Protein AF-A0A8B5X4K8-F1 (afdb_monomer_lite)

Secondary structure (DSSP, 8-state):
-EEEE--TTT-EEE-TTS-EEEPPP-SS---SEEEEE--SSSSSPEEEEE-SS-EEEE--TTPSPPS-----EE--GGG--TT----EE-----

Structure (mmCIF, N/CA/C/O backbone):
data_AF-A0A8B5X4K8-F1
#
_entry.id   AF-A0A8B5X4K8-F1
#
loop_
_atom_site.group_PDB
_atom_site.id
_atom_site.type_symbol
_atom_site.label_atom_id
_atom_site.label_alt_id
_atom_site.label_comp_id
_atom_site.label_asym_id
_atom_site.label_entity_id
_atom_site.label_seq_id
_atom_site.pdbx_PDB_ins_code
_atom_site.Cartn_x
_atom_site.Cartn_y
_atom_site.Cartn_z
_atom_site.occupancy
_atom_site.B_iso_or_equiv
_atom_site.auth_seq_id
_atom_site.auth_comp_id
_atom_site.auth_asym_id
_atom_site.auth_atom_id
_atom_site.pdbx_PDB_model_num
ATOM 1 N N . LEU A 1 1 ? 4.267 -6.362 10.070 1.00 91.38 1 LEU A N 1
ATOM 2 C CA . LEU A 1 1 ? 4.784 -6.344 8.686 1.00 91.38 1 LEU A CA 1
ATOM 3 C C . LEU A 1 1 ? 5.133 -4.910 8.344 1.00 91.38 1 LEU A C 1
ATOM 5 O O . LEU A 1 1 ? 4.462 -4.029 8.871 1.00 91.38 1 LEU A O 1
ATOM 9 N N . PHE A 1 2 ? 6.133 -4.672 7.505 1.00 93.81 2 PHE A N 1
ATOM 10 C CA . PHE A 1 2 ? 6.382 -3.352 6.923 1.00 93.81 2 PHE A CA 1
ATOM 11 C C . PHE A 1 2 ? 6.564 -3.479 5.409 1.00 93.81 2 PHE A C 1
ATOM 13 O O . PHE A 1 2 ? 7.118 -4.471 4.939 1.00 93.81 2 PHE A O 1
ATOM 20 N N . LEU A 1 3 ? 6.066 -2.500 4.654 1.00 96.12 3 LEU A N 1
ATOM 21 C CA . LEU A 1 3 ? 6.276 -2.406 3.211 1.00 96.12 3 LEU A CA 1
ATOM 22 C C . LEU A 1 3 ? 7.627 -1.732 2.954 1.00 96.12 3 LEU A C 1
ATOM 24 O O . LEU A 1 3 ? 7.885 -0.664 3.503 1.00 96.12 3 LEU A O 1
ATOM 28 N N . HIS A 1 4 ? 8.485 -2.357 2.148 1.00 95.44 4 HIS A N 1
ATOM 29 C CA . HIS A 1 4 ? 9.764 -1.765 1.752 1.00 95.44 4 HIS A CA 1
ATOM 30 C C . HIS A 1 4 ? 9.664 -1.033 0.405 1.00 95.44 4 HIS A C 1
ATOM 32 O O . HIS A 1 4 ? 9.941 0.160 0.308 1.00 95.44 4 HIS A O 1
ATOM 38 N N . ASN A 1 5 ? 9.262 -1.756 -0.638 1.00 95.81 5 ASN A N 1
ATOM 39 C CA . ASN A 1 5 ? 9.022 -1.254 -1.988 1.00 95.81 5 ASN A CA 1
ATOM 40 C C . ASN A 1 5 ? 8.135 -2.269 -2.729 1.00 95.81 5 ASN A C 1
ATOM 42 O O . ASN A 1 5 ? 8.090 -3.431 -2.330 1.00 95.81 5 ASN A O 1
ATOM 46 N N . THR A 1 6 ? 7.441 -1.866 -3.789 1.00 97.06 6 THR A N 1
ATOM 47 C CA . THR A 1 6 ? 6.576 -2.767 -4.568 1.00 97.06 6 THR A CA 1
ATOM 48 C C . THR A 1 6 ? 7.321 -3.559 -5.648 1.00 97.06 6 THR A C 1
ATOM 50 O O . THR A 1 6 ? 6.742 -4.444 -6.251 1.00 97.06 6 THR A O 1
ATOM 53 N N . HIS A 1 7 ? 8.622 -3.334 -5.859 1.00 97.69 7 HIS A N 1
ATOM 54 C CA . HIS A 1 7 ? 9.404 -4.030 -6.881 1.00 97.69 7 HIS A CA 1
ATOM 55 C C . HIS A 1 7 ? 9.290 -5.568 -6.757 1.00 97.69 7 HIS A C 1
ATOM 57 O O . HIS A 1 7 ? 9.613 -6.104 -5.692 1.00 97.69 7 HIS A O 1
ATOM 63 N N . PRO A 1 8 ? 8.964 -6.302 -7.843 1.00 97.00 8 PRO A N 1
ATOM 64 C CA . PRO A 1 8 ? 8.657 -7.740 -7.789 1.00 97.00 8 PRO A CA 1
ATOM 65 C C . PRO A 1 8 ? 9.780 -8.617 -7.215 1.00 97.00 8 PRO A C 1
ATOM 67 O O . PRO A 1 8 ? 9.532 -9.574 -6.488 1.00 97.00 8 PRO A O 1
ATOM 70 N N . VAL A 1 9 ? 11.035 -8.276 -7.533 1.00 95.94 9 VAL A N 1
ATOM 71 C CA . VAL A 1 9 ? 12.228 -9.024 -7.090 1.00 95.94 9 VAL A CA 1
ATOM 72 C C . VAL A 1 9 ? 12.922 -8.418 -5.862 1.00 95.94 9 VAL A C 1
ATOM 74 O O . VAL A 1 9 ? 13.311 -9.147 -4.956 1.00 95.94 9 VAL A O 1
ATOM 77 N N . ASN A 1 10 ? 13.110 -7.094 -5.835 1.00 95.62 10 ASN A N 1
ATOM 78 C CA . ASN A 1 10 ? 13.941 -6.415 -4.831 1.00 95.62 10 ASN A CA 1
ATOM 79 C C . ASN A 1 10 ? 13.135 -5.809 -3.666 1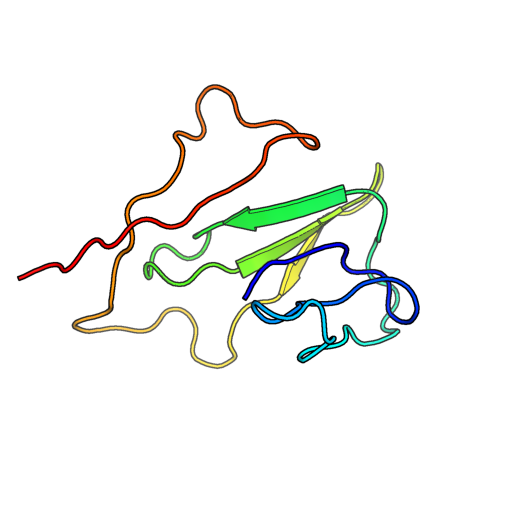.00 95.62 10 ASN A C 1
ATOM 81 O O . ASN A 1 10 ? 13.721 -5.247 -2.742 1.00 95.62 10 ASN A O 1
ATOM 85 N N . GLY A 1 11 ? 11.804 -5.862 -3.737 1.00 96.31 11 GLY A N 1
ATOM 86 C CA . GLY A 1 11 ? 10.889 -5.271 -2.769 1.00 96.31 11 GLY A CA 1
ATOM 87 C C . GLY A 1 11 ? 10.154 -6.312 -1.928 1.00 96.31 11 GLY A C 1
ATOM 88 O O . GLY A 1 11 ? 10.677 -7.376 -1.602 1.00 96.31 11 GLY A O 1
ATOM 89 N N . GLY A 1 12 ? 8.924 -5.971 -1.556 1.00 96.94 12 GLY A N 1
ATOM 90 C CA . GLY A 1 12 ? 8.021 -6.809 -0.783 1.00 96.94 12 GLY A CA 1
ATOM 91 C C . GLY A 1 12 ? 7.636 -6.223 0.571 1.00 96.94 12 GLY A C 1
ATOM 92 O O . GLY A 1 12 ? 8.078 -5.145 0.992 1.00 96.94 12 GLY A O 1
ATOM 93 N N . MET A 1 13 ? 6.786 -6.977 1.262 1.00 97.06 13 MET A N 1
ATOM 94 C CA . MET A 1 13 ? 6.462 -6.759 2.665 1.00 97.06 13 MET A CA 1
ATOM 95 C C . MET A 1 13 ? 7.261 -7.730 3.521 1.00 97.06 13 MET A C 1
ATOM 97 O O . MET A 1 13 ? 7.306 -8.932 3.251 1.00 97.06 13 MET A O 1
ATOM 101 N N . PHE A 1 14 ? 7.853 -7.202 4.581 1.00 97.25 14 PHE A N 1
ATOM 102 C CA . PHE A 1 14 ? 8.779 -7.924 5.435 1.00 97.25 14 PHE A CA 1
ATOM 103 C C . PHE A 1 14 ? 8.213 -8.095 6.842 1.00 97.25 14 PHE A C 1
ATOM 105 O O . PHE A 1 14 ? 7.424 -7.277 7.335 1.00 97.25 14 PHE A O 1
ATOM 112 N N . ASP A 1 15 ? 8.602 -9.181 7.502 1.00 96.62 15 ASP A N 1
ATOM 113 C CA . ASP A 1 15 ? 8.299 -9.398 8.912 1.00 96.62 15 ASP A CA 1
ATOM 114 C C . ASP A 1 15 ? 9.257 -8.646 9.851 1.00 96.62 15 ASP A C 1
ATOM 116 O O . ASP A 1 15 ? 10.172 -7.945 9.424 1.00 96.62 15 ASP A O 1
ATOM 120 N N . GLY A 1 16 ? 9.035 -8.779 11.163 1.00 94.31 16 GLY A N 1
ATOM 121 C CA . GLY A 1 16 ? 9.879 -8.144 12.183 1.00 94.31 16 GLY A CA 1
ATOM 122 C C . GLY A 1 16 ? 11.319 -8.672 12.241 1.00 94.31 16 GLY A C 1
ATOM 123 O O . GLY A 1 16 ? 12.128 -8.109 12.969 1.00 94.31 16 GLY A O 1
ATOM 124 N N . TRP A 1 17 ? 11.641 -9.723 11.482 1.00 96.81 17 TRP A N 1
ATOM 125 C CA . TRP A 1 17 ? 12.982 -10.295 11.355 1.00 96.81 17 TRP A CA 1
ATOM 126 C C . TRP A 1 17 ? 13.645 -9.947 10.017 1.00 96.81 17 TRP A C 1
ATOM 128 O O . TRP A 1 17 ? 14.738 -10.434 9.737 1.00 96.81 17 TRP A O 1
ATOM 138 N N . GLY A 1 18 ? 13.002 -9.122 9.184 1.00 94.62 18 GLY A N 1
ATOM 139 C CA . GLY A 1 18 ? 13.535 -8.715 7.886 1.00 94.62 18 GLY A CA 1
ATOM 140 C C . GLY A 1 18 ? 13.447 -9.800 6.812 1.00 94.62 18 GLY A C 1
ATOM 141 O O . GLY A 1 18 ? 14.195 -9.748 5.839 1.00 94.62 18 GLY A O 1
ATOM 142 N N . ARG A 1 19 ? 12.547 -10.781 6.951 1.00 96.25 19 ARG A N 1
ATOM 143 C CA . ARG A 1 19 ? 12.292 -11.788 5.909 1.00 96.25 19 ARG A CA 1
ATOM 144 C C . ARG A 1 19 ? 11.134 -11.337 5.019 1.00 96.25 19 ARG A C 1
ATOM 146 O O . ARG A 1 19 ? 10.131 -10.871 5.569 1.00 96.25 19 ARG A O 1
ATOM 153 N N . PRO A 1 20 ? 11.222 -11.490 3.686 1.00 96.00 20 PRO A N 1
ATOM 154 C CA . PRO A 1 20 ? 10.095 -11.200 2.810 1.00 96.00 20 PRO A CA 1
ATOM 155 C C . PRO A 1 20 ? 8.984 -12.224 3.062 1.00 96.00 20 PRO A C 1
ATOM 157 O O . PRO A 1 20 ? 9.230 -13.430 3.065 1.00 96.00 20 PRO A O 1
ATOM 160 N N . VAL A 1 21 ? 7.763 -11.745 3.293 1.00 97.44 21 VAL A N 1
ATOM 161 C CA . VAL A 1 21 ? 6.575 -12.591 3.513 1.00 97.44 21 VAL A CA 1
ATOM 162 C C . VAL A 1 21 ? 5.512 -12.421 2.435 1.00 97.44 21 VAL A C 1
ATOM 164 O O . VAL A 1 21 ? 4.697 -13.317 2.239 1.00 97.44 21 VAL A O 1
ATOM 167 N N . VAL A 1 22 ? 5.520 -11.284 1.739 1.00 96.12 22 VAL A N 1
ATOM 168 C CA . VAL A 1 22 ? 4.653 -11.005 0.594 1.00 96.12 22 VAL A CA 1
ATOM 169 C C . VAL A 1 22 ? 5.520 -10.368 -0.478 1.00 96.12 22 VAL A C 1
ATOM 171 O O . VAL A 1 22 ? 6.183 -9.361 -0.220 1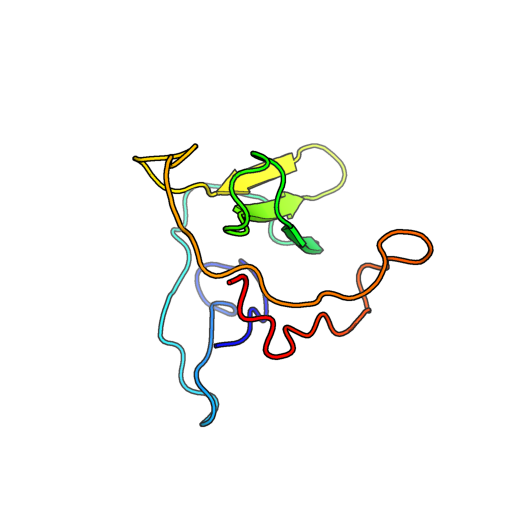.00 96.12 22 VAL A O 1
ATOM 174 N N . LEU A 1 23 ? 5.517 -10.969 -1.663 1.00 96.94 23 LEU A N 1
ATOM 175 C CA . LEU A 1 23 ? 6.129 -10.418 -2.867 1.00 96.94 23 LEU A CA 1
ATOM 176 C C . LEU A 1 23 ? 5.031 -9.865 -3.770 1.00 96.94 23 LEU A C 1
ATOM 178 O O . LEU A 1 23 ? 3.907 -10.369 -3.763 1.00 96.94 23 LEU A O 1
ATOM 182 N N . PHE A 1 24 ? 5.373 -8.839 -4.539 1.00 97.50 24 PHE A N 1
ATOM 183 C CA . PHE A 1 24 ? 4.466 -8.266 -5.524 1.00 97.50 24 PHE A CA 1
ATOM 184 C C . PHE A 1 24 ? 4.587 -9.014 -6.855 1.00 97.50 24 PHE A C 1
ATOM 186 O O . PHE A 1 24 ? 5.679 -9.484 -7.192 1.00 97.50 24 PHE A O 1
ATOM 193 N N . PRO A 1 25 ? 3.482 -9.148 -7.606 1.00 97.31 25 PRO A N 1
ATOM 194 C CA . PRO A 1 25 ? 3.521 -9.720 -8.944 1.00 97.31 25 PRO A CA 1
ATOM 195 C C . PRO A 1 25 ? 4.309 -8.818 -9.901 1.00 97.31 25 PRO A C 1
ATOM 197 O O . PRO A 1 25 ? 4.366 -7.604 -9.728 1.00 97.31 25 PRO A O 1
ATOM 200 N N . ASP A 1 26 ? 4.880 -9.417 -10.943 1.00 97.62 26 ASP A N 1
ATOM 201 C CA . ASP A 1 26 ? 5.482 -8.689 -12.064 1.00 97.62 26 ASP A CA 1
ATOM 202 C C . ASP A 1 26 ? 4.414 -8.412 -13.138 1.00 97.62 26 ASP A C 1
ATOM 204 O O . ASP A 1 26 ? 4.397 -9.018 -14.208 1.00 97.62 26 ASP A O 1
ATOM 208 N N . ASP A 1 27 ? 3.433 -7.577 -12.787 1.00 97.50 27 ASP A N 1
ATOM 209 C CA . ASP A 1 27 ? 2.242 -7.246 -13.590 1.00 97.50 27 ASP A CA 1
ATOM 210 C C . ASP A 1 27 ? 2.346 -5.890 -14.317 1.00 97.50 27 ASP A C 1
ATOM 212 O O . ASP A 1 27 ? 1.394 -5.460 -14.969 1.00 97.50 27 ASP A O 1
ATOM 216 N N . GLY A 1 28 ? 3.512 -5.241 -14.243 1.00 97.56 28 GLY A N 1
ATOM 217 C CA . GLY A 1 28 ? 3.801 -3.966 -14.903 1.00 97.56 28 GLY A CA 1
ATOM 218 C C . GLY A 1 28 ? 3.519 -2.721 -14.063 1.00 97.56 28 GLY A C 1
ATOM 219 O O . GLY A 1 28 ? 3.722 -1.618 -14.563 1.00 97.56 28 GLY A O 1
ATOM 220 N N . HIS A 1 29 ? 3.097 -2.870 -12.806 1.00 97.94 29 HIS A N 1
ATOM 221 C CA . HIS A 1 29 ? 2.881 -1.730 -11.920 1.00 97.94 29 HIS A CA 1
A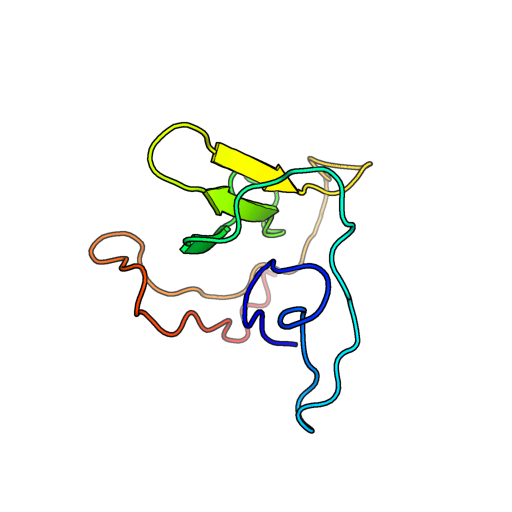TOM 222 C C . HIS A 1 29 ? 4.163 -0.891 -11.703 1.00 97.94 29 HIS A C 1
ATOM 224 O O . HIS A 1 29 ? 5.288 -1.405 -11.734 1.00 97.94 29 HIS A O 1
ATOM 230 N N . PRO A 1 30 ? 4.023 0.410 -11.408 1.00 97.88 30 PRO A N 1
ATOM 231 C CA . PRO A 1 30 ? 5.158 1.284 -11.143 1.00 97.88 30 PRO A CA 1
ATOM 232 C C . PRO A 1 30 ? 5.821 0.991 -9.790 1.00 97.88 30 PRO A C 1
ATOM 234 O O . PRO A 1 30 ? 5.157 0.753 -8.786 1.00 97.88 30 PRO A O 1
ATOM 237 N N . THR A 1 31 ? 7.150 1.106 -9.722 1.00 97.06 31 THR A N 1
ATOM 238 C CA . THR A 1 31 ? 7.928 0.798 -8.501 1.00 97.06 31 THR A CA 1
ATOM 239 C C . THR A 1 31 ? 8.664 2.008 -7.914 1.00 97.06 31 THR A C 1
ATOM 241 O O . THR A 1 31 ? 9.458 1.860 -6.980 1.00 97.06 31 THR A O 1
ATOM 244 N N . MET A 1 32 ? 8.455 3.208 -8.475 1.00 96.88 32 MET A N 1
ATOM 245 C CA . MET A 1 32 ? 9.213 4.416 -8.123 1.00 96.88 32 MET A CA 1
ATOM 246 C C . MET A 1 32 ? 8.889 4.907 -6.709 1.00 96.88 32 MET A C 1
ATOM 248 O O . MET A 1 32 ? 9.798 5.261 -5.959 1.00 96.88 32 MET A O 1
ATOM 252 N N . CYS A 1 33 ? 7.612 4.936 -6.334 1.00 96.44 33 CYS A N 1
ATOM 253 C CA . CYS A 1 33 ? 7.148 5.352 -5.014 1.00 96.44 33 CYS A CA 1
ATOM 254 C C . CYS A 1 33 ? 6.000 4.454 -4.544 1.00 96.44 33 CYS A C 1
ATOM 256 O O . CYS A 1 33 ? 5.292 3.864 -5.360 1.00 96.44 33 CYS A O 1
ATOM 258 N N . ASN A 1 34 ? 5.830 4.342 -3.225 1.00 96.19 34 ASN A N 1
ATOM 259 C CA . ASN A 1 34 ? 4.725 3.603 -2.626 1.00 96.19 34 ASN A CA 1
ATOM 260 C C . ASN A 1 34 ? 4.236 4.255 -1.328 1.00 96.19 34 ASN A C 1
ATOM 262 O O . ASN A 1 34 ? 4.968 5.000 -0.677 1.00 96.19 34 ASN A O 1
ATOM 266 N N . ALA A 1 35 ? 2.993 3.955 -0.965 1.00 95.38 35 ALA A N 1
ATOM 267 C CA . ALA A 1 35 ? 2.366 4.338 0.288 1.00 95.38 35 ALA A CA 1
ATOM 268 C C . ALA A 1 35 ? 1.336 3.281 0.692 1.00 95.38 35 ALA A C 1
ATOM 270 O O . ALA A 1 35 ? 0.841 2.518 -0.135 1.00 95.38 35 ALA A O 1
ATOM 271 N N . VAL A 1 36 ? 1.009 3.258 1.980 1.00 94.50 36 VAL A N 1
ATOM 272 C CA . VAL A 1 36 ? -0.008 2.376 2.554 1.00 94.50 36 VAL A CA 1
ATOM 273 C C . VAL A 1 36 ? -1.079 3.267 3.171 1.00 94.50 36 VAL A C 1
ATOM 275 O O . VAL A 1 36 ? -0.784 3.990 4.126 1.00 94.50 36 VAL A O 1
ATOM 278 N N . LEU A 1 37 ? -2.273 3.278 2.577 1.00 93.88 37 LEU A N 1
ATOM 279 C CA . LEU A 1 37 ? -3.331 4.256 2.847 1.00 93.88 37 LEU A CA 1
ATOM 280 C C . LEU A 1 37 ? -4.707 3.582 2.835 1.00 93.88 37 LEU A C 1
ATOM 282 O O . LEU A 1 37 ? -4.978 2.807 1.931 1.00 93.88 37 LEU A O 1
ATOM 286 N N . ASP A 1 38 ? -5.581 3.935 3.776 1.00 93.44 38 ASP A N 1
ATOM 287 C CA . ASP A 1 38 ? -7.019 3.617 3.735 1.00 93.44 38 ASP A CA 1
ATOM 288 C C . ASP A 1 38 ? -7.713 4.559 2.738 1.00 93.44 38 ASP A C 1
ATOM 290 O O . ASP A 1 38 ? -8.104 5.678 3.088 1.00 93.44 38 ASP A O 1
ATOM 294 N N . VAL A 1 39 ? -7.783 4.146 1.469 1.00 94.12 39 VAL A N 1
ATOM 295 C CA . VAL A 1 39 ? -8.432 4.917 0.394 1.00 94.12 39 VAL A CA 1
ATOM 296 C C . VAL A 1 39 ? -9.872 4.477 0.156 1.00 94.12 39 VAL A C 1
ATOM 298 O O . VAL A 1 39 ? -10.655 5.252 -0.396 1.00 94.12 39 VAL A O 1
ATOM 301 N N . THR A 1 40 ? -10.242 3.263 0.575 1.00 93.56 40 THR A N 1
ATOM 302 C CA . THR A 1 40 ? -11.617 2.752 0.460 1.00 93.56 40 THR A CA 1
ATOM 303 C C . THR A 1 40 ? -12.510 3.146 1.639 1.00 93.56 40 THR A C 1
ATOM 305 O O . THR A 1 40 ? -13.736 3.128 1.511 1.00 93.56 40 THR A O 1
ATOM 308 N N . GLY A 1 41 ? -11.926 3.576 2.761 1.00 91.12 41 GLY A N 1
ATOM 309 C CA . GLY A 1 41 ? -12.635 4.071 3.940 1.00 91.12 41 GLY A CA 1
ATOM 310 C C . GLY A 1 41 ? -13.114 2.969 4.885 1.00 91.12 41 GLY A C 1
ATOM 311 O O . GLY A 1 41 ? -13.933 3.244 5.768 1.00 91.12 41 GLY A O 1
ATOM 312 N N . ASP A 1 42 ? -12.638 1.734 4.708 1.00 91.94 42 ASP A N 1
ATOM 313 C CA . ASP A 1 42 ? -13.012 0.580 5.530 1.00 91.94 42 ASP A CA 1
ATOM 314 C C . ASP A 1 42 ? -12.007 0.271 6.653 1.00 91.94 42 ASP A C 1
ATOM 316 O O . ASP A 1 42 ? -12.151 -0.735 7.341 1.00 91.94 42 ASP A O 1
ATOM 320 N N . CYS A 1 43 ? -11.030 1.159 6.874 1.00 90.62 43 CYS A N 1
ATOM 321 C CA . CYS A 1 43 ? -9.929 1.063 7.835 1.00 90.62 43 CYS A CA 1
ATOM 322 C C . CYS A 1 43 ? -8.829 0.041 7.530 1.00 90.62 43 CYS A C 1
ATOM 324 O O . CYS A 1 43 ? -7.849 -0.023 8.287 1.00 90.62 43 CYS A O 1
ATOM 326 N N . ARG A 1 44 ? -8.955 -0.750 6.463 1.00 92.38 44 ARG A N 1
ATOM 327 C CA . ARG A 1 44 ? -7.858 -1.559 5.934 1.00 92.38 44 ARG A CA 1
ATOM 328 C C . ARG A 1 44 ? -7.128 -0.719 4.903 1.00 92.38 44 ARG A C 1
ATOM 330 O O . ARG A 1 44 ? -7.740 -0.025 4.109 1.00 92.38 44 ARG A O 1
ATOM 337 N N . ASP A 1 45 ? -5.805 -0.768 4.939 1.00 93.81 45 ASP A N 1
ATOM 338 C CA . ASP A 1 45 ? -5.041 -0.000 3.970 1.00 93.81 45 ASP A CA 1
ATOM 339 C C . ASP A 1 45 ? -4.943 -0.748 2.642 1.00 93.81 45 ASP A C 1
ATOM 341 O O . ASP A 1 45 ? -4.749 -1.970 2.602 1.00 93.81 45 ASP A O 1
ATOM 345 N N . GLU A 1 46 ? -4.946 0.028 1.573 1.00 96.38 46 GLU A N 1
ATOM 346 C CA . GLU A 1 46 ? -4.464 -0.347 0.262 1.00 96.38 46 GLU A CA 1
ATOM 347 C C . GLU A 1 46 ? -2.968 -0.053 0.120 1.00 96.38 46 GLU A C 1
ATOM 349 O O . GLU A 1 46 ? -2.404 0.832 0.776 1.00 96.38 46 GLU A O 1
ATOM 354 N N . ILE A 1 47 ? -2.320 -0.777 -0.793 1.00 97.00 47 ILE A N 1
ATOM 355 C CA . ILE A 1 47 ? -0.966 -0.448 -1.239 1.00 97.00 47 ILE A CA 1
ATOM 356 C C . ILE A 1 47 ? -1.087 0.395 -2.502 1.00 97.00 47 ILE A C 1
ATOM 358 O O . ILE A 1 47 ? -1.571 -0.076 -3.530 1.00 97.00 47 ILE A O 1
ATOM 362 N N . VAL A 1 48 ? -0.621 1.635 -2.420 1.00 97.25 48 VAL A N 1
ATOM 363 C CA . VAL A 1 48 ? -0.583 2.574 -3.539 1.00 97.25 48 VAL A CA 1
ATOM 364 C C . VAL A 1 48 ? 0.834 2.595 -4.094 1.00 97.25 48 VAL A C 1
ATOM 366 O O . VAL A 1 48 ? 1.778 2.822 -3.339 1.00 97.25 48 VAL A O 1
ATOM 369 N N . ALA A 1 49 ? 0.988 2.372 -5.396 1.00 97.56 49 ALA A N 1
ATOM 370 C CA . ALA A 1 49 ? 2.263 2.395 -6.106 1.00 97.56 49 ALA A CA 1
ATOM 371 C C . ALA A 1 49 ? 2.178 3.381 -7.274 1.00 97.56 49 ALA A C 1
ATOM 373 O O . ALA A 1 49 ? 1.160 3.420 -7.961 1.00 97.56 49 ALA A O 1
ATOM 374 N N . TRP A 1 50 ? 3.203 4.201 -7.503 1.00 97.81 50 TRP A N 1
ATOM 375 C CA . TRP A 1 50 ? 3.147 5.194 -8.581 1.00 97.81 50 TRP A CA 1
ATOM 376 C C . TRP A 1 50 ? 4.509 5.583 -9.146 1.00 97.81 50 TRP A C 1
ATOM 378 O O . TRP A 1 50 ? 5.558 5.373 -8.528 1.00 97.81 50 TRP A O 1
ATOM 388 N N . ASN A 1 51 ? 4.461 6.172 -10.339 1.00 97.44 51 ASN A N 1
ATOM 389 C CA . ASN A 1 51 ? 5.546 6.899 -10.992 1.00 97.44 51 ASN A CA 1
ATOM 390 C C . ASN A 1 51 ? 5.005 8.262 -11.489 1.00 97.44 51 ASN A C 1
ATOM 392 O O . ASN A 1 51 ? 4.036 8.780 -10.934 1.00 97.44 51 ASN A O 1
ATOM 396 N N . ALA A 1 52 ? 5.652 8.880 -12.479 1.00 97.62 52 ALA A N 1
ATOM 397 C CA . ALA A 1 52 ? 5.210 10.162 -13.032 1.00 97.62 52 ALA A CA 1
ATOM 398 C C . ALA A 1 52 ? 3.949 10.065 -13.916 1.00 97.62 52 ALA A C 1
ATOM 400 O O . ALA A 1 52 ? 3.287 11.079 -14.125 1.00 97.62 52 ALA A O 1
ATOM 401 N N . ASP A 1 53 ? 3.628 8.873 -14.417 1.00 98.25 53 ASP A N 1
ATOM 402 C CA . ASP A 1 53 ? 2.641 8.652 -15.474 1.00 98.25 53 ASP A CA 1
ATOM 403 C C . ASP A 1 53 ? 1.374 7.946 -14.965 1.00 98.25 53 ASP A C 1
ATOM 405 O O . ASP A 1 53 ? 0.289 8.147 -15.511 1.00 98.25 53 ASP A O 1
ATOM 409 N N . GLU A 1 54 ? 1.485 7.133 -13.911 1.00 98.31 54 GLU A N 1
ATOM 410 C CA . GLU A 1 54 ? 0.387 6.297 -13.425 1.00 98.31 54 GLU A CA 1
ATOM 411 C C . GLU A 1 54 ? 0.425 6.038 -11.912 1.00 98.31 54 GLU A C 1
ATOM 413 O O . GLU A 1 54 ? 1.471 6.090 -11.259 1.00 98.31 54 GLU A O 1
ATOM 418 N N . ILE A 1 55 ? -0.753 5.716 -11.368 1.00 98.12 55 ILE A N 1
ATOM 419 C CA . ILE A 1 55 ? -0.975 5.303 -9.980 1.00 98.12 55 ILE A CA 1
ATOM 420 C C . ILE A 1 55 ? -1.760 3.992 -10.001 1.00 98.12 55 ILE A C 1
ATOM 422 O O . ILE A 1 55 ? -2.817 3.907 -10.624 1.00 98.12 55 ILE A O 1
ATOM 426 N N . TRP A 1 56 ? -1.251 2.991 -9.294 1.00 98.19 56 TRP A N 1
ATOM 427 C CA . TRP A 1 56 ? -1.860 1.680 -9.115 1.00 98.19 56 TRP A CA 1
ATOM 428 C C . TRP A 1 56 ? -2.234 1.487 -7.649 1.00 98.19 56 TRP A C 1
ATOM 430 O O . TRP A 1 56 ? -1.520 1.934 -6.748 1.00 98.19 56 TRP A O 1
ATOM 440 N N . ILE A 1 57 ? -3.362 0.824 -7.408 1.00 97.75 57 ILE A N 1
ATOM 441 C CA . ILE A 1 57 ? -3.890 0.571 -6.066 1.00 97.75 57 ILE A CA 1
ATOM 442 C C . ILE A 1 57 ? -4.185 -0.921 -5.949 1.00 97.75 57 ILE A C 1
ATOM 444 O O . ILE A 1 57 ? -5.073 -1.437 -6.626 1.00 97.75 57 ILE A O 1
ATOM 448 N N . TYR A 1 58 ? -3.455 -1.605 -5.071 1.00 96.94 58 TYR A N 1
ATOM 449 C CA . TYR A 1 58 ? -3.773 -2.969 -4.668 1.00 96.94 58 TYR A CA 1
ATOM 450 C C . TYR A 1 58 ? -4.735 -2.923 -3.484 1.00 96.94 58 TYR A C 1
ATOM 452 O O . TYR A 1 58 ? -4.375 -2.452 -2.402 1.00 96.94 58 TYR A O 1
ATOM 460 N N . THR A 1 59 ? -5.944 -3.434 -3.698 1.00 96.00 59 THR A N 1
ATOM 461 C CA . THR A 1 59 ? -6.983 -3.581 -2.673 1.00 96.00 59 THR A CA 1
ATOM 462 C C . THR A 1 59 ? -7.408 -5.043 -2.553 1.00 96.00 59 THR A C 1
ATOM 464 O O . THR A 1 59 ? -7.096 -5.881 -3.403 1.00 96.00 59 THR A O 1
ATOM 467 N N . GLN A 1 60 ? -8.081 -5.364 -1.459 1.00 93.06 60 GLN A N 1
ATOM 468 C CA . GLN A 1 60 ? -8.602 -6.685 -1.161 1.00 93.06 60 GLN A CA 1
ATOM 469 C C . GLN A 1 60 ? -9.825 -6.973 -2.044 1.00 93.06 60 GLN A C 1
ATOM 471 O O . GLN A 1 60 ? -10.631 -6.088 -2.319 1.00 93.06 60 GLN A O 1
ATOM 476 N N . GLU A 1 61 ? -10.000 -8.229 -2.459 1.00 93.62 61 GLU A N 1
ATOM 477 C CA . GLU A 1 61 ? -11.146 -8.661 -3.279 1.00 93.62 61 GLU A CA 1
ATOM 478 C C . GLU A 1 61 ? -12.503 -8.355 -2.615 1.00 93.62 61 GLU A C 1
ATOM 480 O O . GLU A 1 61 ? -13.490 -8.099 -3.299 1.00 93.62 61 GLU A O 1
ATOM 485 N N . ASP A 1 62 ? -12.547 -8.347 -1.279 1.00 92.69 62 ASP A N 1
ATOM 486 C CA . ASP A 1 62 ? -13.741 -8.085 -0.472 1.00 92.69 62 ASP A CA 1
ATOM 487 C C . ASP A 1 62 ? -13.859 -6.623 0.006 1.00 92.69 62 ASP A C 1
ATOM 489 O O . ASP A 1 62 ? -14.579 -6.353 0.970 1.00 92.69 62 ASP A O 1
ATOM 493 N N . SER A 1 63 ? -13.138 -5.680 -0.611 1.00 87.94 63 SER A N 1
ATOM 494 C CA . SER A 1 63 ? -13.217 -4.251 -0.278 1.00 87.94 63 SER A CA 1
ATOM 495 C C . SER A 1 63 ? -14.387 -3.529 -0.971 1.00 87.94 63 SER A C 1
ATOM 497 O O . SER A 1 63 ? -14.643 -3.757 -2.154 1.00 87.94 63 SER A O 1
ATOM 499 N N . PRO A 1 64 ? -15.073 -2.597 -0.278 1.00 89.69 64 PRO A N 1
ATOM 500 C CA . PRO A 1 64 ? -14.933 -2.283 1.143 1.00 89.69 64 PRO A CA 1
ATOM 501 C C . PRO A 1 64 ? -15.646 -3.323 2.020 1.00 89.69 64 PRO A C 1
ATOM 503 O O . PRO A 1 64 ? -16.747 -3.786 1.710 1.00 89.69 64 PRO A O 1
ATOM 506 N N . ARG A 1 65 ? -15.057 -3.645 3.171 1.00 90.81 65 ARG A N 1
ATOM 507 C CA . ARG A 1 65 ? -15.639 -4.576 4.137 1.00 90.81 65 ARG A CA 1
ATOM 508 C C . ARG A 1 65 ? -16.466 -3.843 5.180 1.00 90.81 65 ARG A C 1
ATOM 510 O O . ARG A 1 65 ? -16.098 -2.793 5.694 1.00 90.81 65 ARG A O 1
ATOM 517 N N . THR A 1 66 ? -17.601 -4.437 5.528 1.00 89.00 66 THR A N 1
ATOM 518 C CA . THR A 1 66 ? -18.523 -3.883 6.522 1.00 89.00 66 THR A CA 1
ATOM 519 C C . THR A 1 66 ? -18.354 -4.542 7.890 1.00 89.00 66 THR A C 1
ATOM 521 O O . THR A 1 66 ? -17.805 -5.640 8.026 1.00 89.00 66 THR A O 1
ATOM 524 N N . GLY A 1 67 ? -18.862 -3.869 8.924 1.00 88.81 67 GLY A N 1
ATOM 525 C CA . GLY A 1 67 ? -18.870 -4.362 10.300 1.00 88.81 67 GLY A CA 1
ATOM 526 C C . GLY A 1 67 ? -17.715 -3.833 11.149 1.00 88.81 67 GLY A C 1
ATOM 527 O O . GLY A 1 67 ? -17.071 -2.841 10.819 1.00 88.81 67 GLY A O 1
ATOM 528 N N . ARG A 1 68 ? -17.490 -4.481 12.297 1.00 88.38 68 ARG A N 1
ATOM 529 C CA . ARG A 1 68 ? -16.430 -4.093 13.230 1.00 88.38 68 ARG A CA 1
ATOM 530 C C . ARG A 1 68 ? -15.076 -4.553 12.700 1.00 88.38 68 ARG A C 1
ATOM 532 O O . ARG A 1 68 ? -14.821 -5.753 12.608 1.00 88.38 68 ARG A O 1
ATOM 539 N N . LEU A 1 69 ? -14.210 -3.590 12.413 1.00 89.75 69 LEU A N 1
ATOM 540 C CA . LEU A 1 69 ? -12.849 -3.801 11.938 1.00 89.75 69 LEU A CA 1
ATOM 541 C C . LEU A 1 69 ? -11.849 -3.122 12.879 1.00 89.75 69 LEU A C 1
ATOM 543 O O . LEU A 1 69 ? -12.186 -2.199 13.622 1.00 89.75 69 LEU A O 1
ATOM 547 N N . TYR A 1 70 ? -10.616 -3.621 12.875 1.00 89.31 70 TYR A N 1
ATOM 548 C CA . TYR A 1 70 ? -9.532 -3.061 13.672 1.00 89.31 70 TYR A CA 1
ATOM 549 C C . TYR A 1 70 ? -8.986 -1.794 13.000 1.00 89.31 70 TYR A C 1
ATOM 551 O O . TYR A 1 70 ? -8.440 -1.876 11.901 1.00 89.31 70 TYR A O 1
ATOM 559 N N . LYS A 1 71 ? -9.100 -0.640 13.675 1.00 91.50 71 LYS A N 1
ATOM 560 C CA . LYS A 1 71 ? -8.725 0.679 13.141 1.00 91.50 71 LYS A CA 1
ATOM 561 C C . LYS A 1 71 ? -7.483 1.262 13.841 1.00 91.50 71 LYS A C 1
ATOM 563 O O . LYS A 1 71 ? -7.617 2.016 14.802 1.00 91.50 71 LYS A O 1
ATOM 568 N N . PRO A 1 72 ? -6.261 0.964 13.374 1.00 92.06 72 PRO A N 1
ATOM 569 C CA . PRO A 1 72 ? -5.040 1.476 13.996 1.00 92.06 72 PRO A CA 1
ATOM 570 C C . PRO A 1 72 ? -4.926 3.006 13.920 1.00 92.06 72 PRO A C 1
ATOM 572 O O . PRO A 1 72 ? -5.435 3.641 12.996 1.00 92.06 72 PRO A O 1
ATOM 575 N N . VAL A 1 73 ? -4.175 3.595 14.853 1.00 92.69 73 VAL A N 1
ATOM 576 C CA . VAL A 1 73 ? -3.812 5.020 14.806 1.00 92.69 73 VAL A CA 1
ATOM 577 C C . VAL A 1 73 ? -2.643 5.206 13.837 1.00 92.69 73 VAL A C 1
ATOM 579 O O . VAL A 1 73 ? -1.641 4.491 13.922 1.00 92.69 73 VAL A O 1
ATOM 582 N N . ARG A 1 74 ? -2.773 6.164 12.914 1.00 91.44 74 ARG A N 1
ATOM 583 C CA . ARG A 1 74 ? -1.814 6.430 11.831 1.00 91.44 74 ARG A CA 1
ATOM 584 C C . ARG A 1 74 ? -1.202 7.817 11.925 1.00 91.44 74 ARG A C 1
ATOM 586 O O . ARG A 1 74 ? -1.746 8.714 12.568 1.00 91.44 74 ARG A O 1
ATOM 593 N N . ASN A 1 75 ? -0.073 7.989 11.242 1.00 91.94 75 ASN A N 1
ATOM 594 C CA . ASN A 1 75 ? 0.499 9.303 10.978 1.00 91.94 75 ASN A CA 1
ATOM 595 C C . ASN A 1 75 ? -0.532 10.201 10.278 1.00 91.94 75 ASN A C 1
ATOM 597 O O . ASN A 1 75 ? -1.307 9.744 9.439 1.00 91.94 75 ASN A O 1
ATOM 601 N N . SER A 1 76 ? -0.520 11.493 10.608 1.00 91.12 76 SER A N 1
ATOM 602 C CA . SER A 1 76 ? -1.336 12.471 9.890 1.00 91.12 76 SER A CA 1
ATOM 603 C C . SER A 1 76 ? -0.882 12.598 8.436 1.00 91.12 76 SER A C 1
ATOM 605 O O . SER A 1 76 ? 0.318 12.666 8.161 1.00 91.12 76 SER A O 1
ATOM 607 N N . LEU A 1 77 ? -1.845 12.727 7.522 1.00 90.12 77 LEU A N 1
ATOM 608 C CA . LEU A 1 77 ? -1.580 12.940 6.098 1.00 90.12 77 LEU A CA 1
ATOM 609 C C . LEU A 1 77 ? -1.127 14.370 5.773 1.00 90.12 77 LEU A C 1
ATOM 611 O O . LEU A 1 77 ? -0.563 14.595 4.707 1.00 90.12 77 LEU A O 1
ATOM 615 N N . CYS A 1 78 ? -1.328 15.337 6.678 1.00 89.75 78 CYS A N 1
ATOM 616 C CA . CYS A 1 78 ? -1.075 16.756 6.395 1.00 89.75 78 CYS A CA 1
ATOM 617 C C . CYS A 1 78 ? 0.390 17.107 6.074 1.00 89.75 78 CYS A C 1
ATOM 619 O O . CYS A 1 78 ? 0.637 18.201 5.585 1.00 89.75 78 CYS A O 1
ATOM 621 N N . ASN A 1 79 ? 1.338 16.198 6.3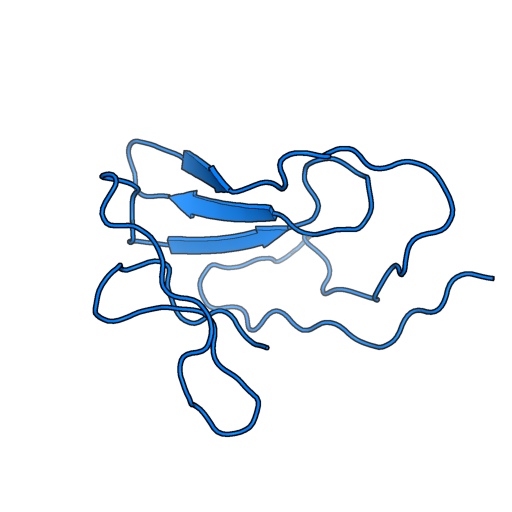22 1.00 86.62 79 ASN A N 1
ATOM 622 C CA . ASN A 1 79 ? 2.751 16.323 5.950 1.00 86.62 79 ASN A CA 1
ATOM 623 C C . ASN A 1 79 ? 3.320 14.971 5.484 1.00 86.62 79 ASN A C 1
ATOM 625 O O . ASN A 1 79 ? 4.438 14.597 5.848 1.00 86.62 79 ASN A O 1
ATOM 629 N N . SER A 1 80 ? 2.521 14.195 4.749 1.00 89.81 80 SER A N 1
ATOM 630 C CA . SER A 1 80 ? 3.000 12.931 4.190 1.00 89.81 80 SER A CA 1
ATOM 631 C C . SER A 1 80 ? 4.084 13.171 3.133 1.00 89.81 80 SER A C 1
ATOM 633 O O . SER A 1 80 ? 4.072 14.176 2.422 1.00 89.81 80 SER A O 1
ATOM 635 N N . SER A 1 81 ? 5.055 12.263 3.064 1.00 89.75 81 SER A N 1
ATOM 636 C CA . SER A 1 81 ? 6.210 12.338 2.167 1.00 89.75 81 SER A CA 1
ATOM 637 C C . SER A 1 81 ? 6.624 10.936 1.739 1.00 89.75 81 SER A C 1
ATOM 639 O O . SER A 1 81 ? 6.531 10.000 2.530 1.00 89.75 81 SER A O 1
ATOM 641 N N . ASN A 1 82 ? 7.184 10.807 0.535 1.00 89.69 82 ASN A N 1
ATOM 642 C CA . ASN A 1 82 ? 7.692 9.539 -0.009 1.00 89.69 82 ASN A CA 1
ATOM 643 C C . ASN A 1 82 ? 8.837 8.937 0.823 1.00 89.69 82 ASN A C 1
ATOM 645 O O . ASN A 1 82 ? 9.186 7.775 0.648 1.00 89.69 82 ASN A O 1
ATOM 649 N N . TYR A 1 83 ? 9.434 9.729 1.716 1.00 87.38 83 TYR A N 1
ATOM 650 C CA . TYR A 1 83 ? 10.518 9.313 2.608 1.00 87.38 83 TYR A CA 1
ATOM 651 C C . TYR A 1 83 ? 10.065 9.165 4.067 1.00 87.38 83 TYR A C 1
ATOM 653 O O . TYR A 1 83 ? 10.889 8.972 4.961 1.00 87.38 83 TYR A O 1
ATOM 661 N N . GLN A 1 84 ? 8.764 9.300 4.337 1.00 90.88 84 GLN A N 1
ATOM 662 C CA . GLN A 1 84 ? 8.212 9.147 5.675 1.00 90.88 84 GLN A CA 1
ATOM 663 C C . GLN A 1 84 ? 8.163 7.669 6.074 1.00 90.88 84 GLN A C 1
ATOM 665 O O . GLN A 1 84 ? 7.685 6.819 5.329 1.00 90.88 84 GLN A O 1
ATOM 670 N N . ALA A 1 85 ? 8.582 7.374 7.303 1.00 90.25 85 ALA A N 1
ATOM 671 C CA . ALA A 1 85 ? 8.251 6.106 7.933 1.00 90.25 85 ALA A CA 1
ATOM 672 C C . ALA A 1 85 ? 6.797 6.147 8.427 1.00 90.25 85 ALA A C 1
ATOM 674 O O . ALA A 1 85 ? 6.478 6.843 9.396 1.00 90.25 85 ALA A O 1
ATOM 675 N N . SER A 1 86 ? 5.924 5.398 7.759 1.00 91.50 86 SER A N 1
ATOM 676 C CA . SER A 1 86 ? 4.542 5.195 8.190 1.00 91.50 86 SER A CA 1
ATOM 677 C C . SER A 1 86 ? 4.476 4.104 9.253 1.00 91.50 86 SER A C 1
ATOM 679 O O . SER A 1 86 ? 4.989 3.002 9.061 1.00 91.50 86 SER A O 1
ATOM 681 N N . ILE A 1 87 ? 3.830 4.406 10.376 1.00 92.38 87 ILE A N 1
ATOM 682 C CA . ILE A 1 87 ? 3.666 3.484 11.500 1.00 92.38 87 ILE A CA 1
ATOM 683 C C . ILE A 1 87 ? 2.188 3.298 11.837 1.00 92.38 87 ILE A C 1
ATOM 685 O O . ILE A 1 87 ? 1.370 4.210 11.710 1.00 92.38 87 ILE A O 1
ATOM 689 N N . SER A 1 88 ? 1.849 2.097 12.297 1.00 92.19 88 SER A N 1
ATOM 690 C CA . SER A 1 88 ? 0.517 1.757 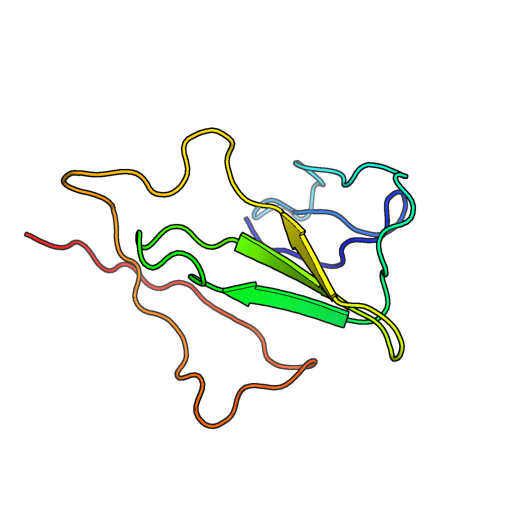12.794 1.00 92.19 88 SER A CA 1
ATOM 691 C C . SER A 1 88 ? 0.615 1.497 14.289 1.00 92.19 88 SER A C 1
ATOM 693 O O . SER A 1 88 ? 1.202 0.499 14.710 1.00 92.19 88 SER A O 1
ATOM 695 N N . LEU A 1 89 ? 0.056 2.392 15.097 1.00 93.50 89 LEU A N 1
ATOM 696 C CA . LEU A 1 89 ? -0.038 2.187 16.539 1.00 93.50 89 LEU A CA 1
ATOM 697 C C . LEU A 1 89 ? -1.354 1.477 16.890 1.00 93.50 89 LEU A C 1
ATOM 699 O O . LEU A 1 89 ? -2.351 1.652 16.177 1.00 93.50 89 LEU A O 1
ATOM 703 N N . PRO A 1 90 ? -1.383 0.685 17.979 1.00 91.75 90 PRO A N 1
ATOM 704 C CA . PRO A 1 90 ? -2.605 0.059 18.461 1.00 91.75 90 PRO A CA 1
ATOM 705 C C . PRO A 1 90 ? -3.762 1.052 18.608 1.00 91.75 90 PRO A C 1
ATOM 707 O O . PRO A 1 90 ? -3.607 2.096 19.237 1.00 91.75 90 PRO A O 1
ATOM 710 N N . GLY A 1 91 ? -4.915 0.716 18.025 1.00 86.25 91 GLY A N 1
ATOM 711 C CA . GLY A 1 91 ? -6.110 1.566 17.991 1.00 86.25 91 GLY A CA 1
ATOM 712 C C . GLY A 1 91 ? -7.388 0.736 18.062 1.00 86.25 91 GLY A C 1
ATOM 713 O O . GLY A 1 91 ? -8.151 0.658 17.108 1.00 86.25 91 GLY A O 1
ATOM 714 N N . TRP A 1 92 ? -7.607 0.033 19.169 1.00 78.44 92 TRP A N 1
ATOM 715 C CA . TRP A 1 92 ? -8.830 -0.754 19.331 1.00 78.44 92 TRP A CA 1
ATOM 716 C C . TRP A 1 92 ? -10.040 0.182 19.420 1.00 78.44 92 TRP A C 1
ATOM 718 O O . TRP A 1 92 ? -10.126 0.995 20.337 1.00 78.44 92 TRP A O 1
ATOM 728 N N . SER A 1 93 ? -10.960 0.078 18.461 1.00 69.38 93 SER A N 1
ATOM 729 C CA . SER A 1 93 ? -12.293 0.668 18.560 1.00 69.38 93 SER A CA 1
ATOM 730 C C . SER A 1 93 ? -13.178 -0.237 19.419 1.00 69.38 93 SER A C 1
ATOM 732 O O . SER A 1 93 ? -13.162 -1.464 19.251 1.00 69.38 93 SER A O 1
ATOM 734 N N . GLU A 1 94 ? -13.913 0.358 20.362 1.00 59.88 94 GLU A N 1
ATOM 735 C CA . GLU A 1 94 ? -14.950 -0.336 21.144 1.00 59.88 94 GLU A CA 1
ATOM 736 C C . GLU A 1 94 ? -16.092 -0.861 20.270 1.00 59.88 94 GLU A C 1
ATOM 738 O O . GLU A 1 94 ? -16.406 -0.238 19.232 1.00 59.88 94 GLU A O 1
#

Sequence (94 aa):
LFLHNTHPVNGGMFDGWGRPVVLFPDDGHPTMCNAVLDVTGDCRDEIVAWNADEIWIYTQEDSPRTGRLYKPVRNSLCNSSNYQASISLPGWSE

Radius of gyration: 13.86 Å; chains: 1; bounding box: 33×29×37 Å

Foldseek 3Di:
DAWDWQDQPPTADADPVRHHDGGHDPPPFATPFWDWADPLVQQHTWIWHDDPPDIDTHDDPCPPDDDDDFHFDWDDPPDDDRPDDIDTHGDHDD

pLDDT: mean 93.31, std 5.59, range [59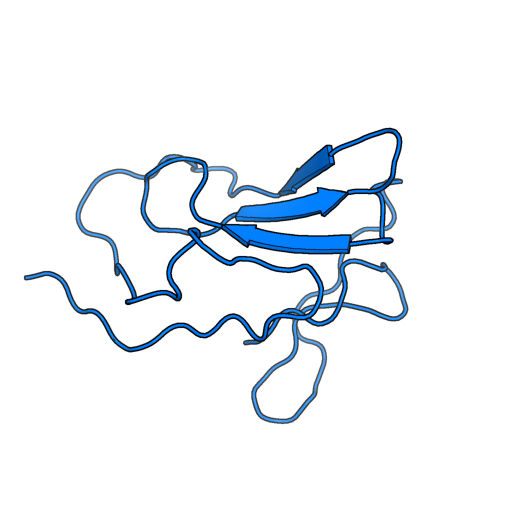.88, 98.31]